Protein AF-A0A7N2KQH1-F1 (afdb_monomer_lite)

pLDDT: mean 83.55, std 15.18, range [36.09, 97.69]

Secondary structure (DSSP, 8-state):
----SSS-TT--HHHHHHHHHHHHHHHHHHHHHHHHHHHHHHHHHHHHHHHHTT-HHHHHHHHHHHHHHHGGG--SSHHHHHHHHHHHHHHHHHHHHHHHHIIIII------GGGSPPPPP-----PPPP--SS---------

Radius of gyration: 23.15 Å; chains: 1; bounding box: 62×31×57 Å

Structure (mmCIF, N/CA/C/O backbone):
data_AF-A0A7N2KQH1-F1
#
_entry.id   AF-A0A7N2KQH1-F1
#
loop_
_atom_site.group_PDB
_atom_site.id
_atom_site.type_symbol
_atom_site.label_atom_id
_atom_site.label_alt_id
_atom_site.label_comp_id
_atom_site.label_asym_id
_atom_site.label_entity_id
_atom_site.label_seq_id
_atom_site.pdbx_PDB_ins_code
_atom_site.Cartn_x
_atom_site.Cartn_y
_atom_site.Cartn_z
_atom_site.occupancy
_atom_site.B_iso_or_equiv
_atom_site.auth_seq_id
_atom_site.auth_comp_id
_atom_site.auth_asym_id
_atom_site.auth_atom_id
_atom_site.pdbx_PDB_model_num
ATOM 1 N N . MET A 1 1 ? 23.736 14.249 -36.249 1.00 38.28 1 MET A N 1
ATOM 2 C CA . MET A 1 1 ? 23.572 13.021 -35.445 1.00 38.28 1 MET A CA 1
ATOM 3 C C . MET A 1 1 ? 24.886 12.841 -34.698 1.00 38.28 1 MET A C 1
ATOM 5 O O . MET A 1 1 ? 25.869 12.453 -35.310 1.00 38.28 1 MET A O 1
ATOM 9 N N . VAL A 1 2 ? 24.964 13.355 -33.469 1.00 36.09 2 VAL A N 1
ATOM 10 C CA . VAL A 1 2 ? 26.234 13.512 -32.741 1.00 36.09 2 VAL A CA 1
ATOM 11 C C . VAL A 1 2 ? 26.655 12.157 -32.178 1.00 36.09 2 VAL A C 1
ATOM 13 O O . VAL A 1 2 ? 25.888 11.517 -31.463 1.00 36.09 2 VAL A O 1
ATOM 16 N N . SER A 1 3 ? 27.858 11.733 -32.560 1.00 41.78 3 SER A N 1
ATOM 17 C CA . SER A 1 3 ? 28.564 10.560 -32.054 1.00 41.78 3 SER A CA 1
ATOM 18 C C . SER A 1 3 ? 28.767 10.700 -30.543 1.00 41.78 3 SER A C 1
ATOM 20 O O . SER A 1 3 ? 29.520 11.557 -30.094 1.00 41.78 3 SER A O 1
ATOM 22 N N . PHE A 1 4 ? 28.064 9.890 -29.750 1.00 39.62 4 PHE A N 1
ATOM 23 C CA . PHE A 1 4 ? 28.244 9.811 -28.292 1.00 39.62 4 PHE A CA 1
ATOM 24 C C . PHE A 1 4 ? 29.270 8.725 -27.901 1.00 39.62 4 PHE A C 1
ATOM 26 O O . PHE A 1 4 ? 29.405 8.391 -26.729 1.00 39.62 4 PHE A O 1
ATOM 33 N N . ALA A 1 5 ? 29.966 8.132 -28.881 1.00 44.12 5 ALA A N 1
ATOM 34 C CA . ALA A 1 5 ? 30.736 6.902 -28.691 1.00 44.12 5 ALA A CA 1
ATOM 35 C C . ALA A 1 5 ? 32.265 7.082 -28.613 1.00 44.12 5 ALA A C 1
ATOM 37 O O . ALA A 1 5 ? 32.944 6.132 -28.249 1.00 44.12 5 ALA A O 1
ATOM 38 N N . GLU A 1 6 ? 32.827 8.264 -28.889 1.00 42.69 6 GLU A N 1
ATOM 39 C CA . GLU A 1 6 ? 34.291 8.433 -29.040 1.00 42.69 6 GLU A CA 1
ATOM 40 C C . GLU A 1 6 ? 34.975 9.223 -27.906 1.00 42.69 6 GLU A C 1
ATOM 42 O O . GLU A 1 6 ? 36.004 9.856 -28.120 1.00 42.69 6 GLU A O 1
ATOM 47 N N . HIS A 1 7 ? 34.435 9.224 -26.681 1.00 44.47 7 HIS A N 1
ATOM 48 C CA . HIS A 1 7 ? 35.052 9.978 -25.570 1.00 44.47 7 HIS A CA 1
ATOM 49 C C . HIS A 1 7 ? 35.321 9.179 -24.288 1.00 44.47 7 HIS A C 1
ATOM 51 O O . HIS A 1 7 ? 35.444 9.754 -23.210 1.00 44.47 7 HIS A O 1
ATOM 57 N N . PHE A 1 8 ? 35.430 7.852 -24.391 1.00 52.00 8 PHE A N 1
ATOM 58 C CA . PHE A 1 8 ? 35.588 6.964 -23.231 1.00 52.00 8 PHE A CA 1
ATOM 59 C C . PHE A 1 8 ? 36.911 6.175 -23.192 1.00 52.00 8 PHE A C 1
ATOM 61 O O . PHE A 1 8 ? 37.060 5.296 -22.347 1.00 52.00 8 PHE A O 1
ATOM 68 N N . ASP A 1 9 ? 37.902 6.514 -24.023 1.00 52.94 9 ASP A N 1
ATOM 69 C CA . ASP A 1 9 ? 39.168 5.759 -24.111 1.00 52.94 9 ASP A CA 1
ATOM 70 C C . ASP A 1 9 ? 40.148 5.991 -22.942 1.00 52.94 9 ASP A C 1
ATOM 72 O O . ASP A 1 9 ? 41.134 5.270 -22.802 1.00 52.94 9 ASP A O 1
ATOM 76 N N . HIS A 1 10 ? 39.877 6.953 -22.052 1.00 56.53 10 HIS A N 1
ATOM 77 C CA . HIS A 1 10 ? 40.763 7.290 -20.926 1.00 56.53 10 HIS A CA 1
ATOM 78 C C . HIS A 1 10 ? 40.100 7.242 -19.547 1.00 56.53 10 HIS A C 1
ATOM 80 O O . HIS A 1 10 ? 40.595 7.857 -18.603 1.00 56.53 10 HIS A O 1
ATOM 86 N N . ILE A 1 11 ? 39.009 6.491 -19.378 1.00 57.69 11 ILE A N 1
ATOM 87 C CA . ILE A 1 11 ? 38.471 6.263 -18.034 1.00 57.69 11 ILE A CA 1
ATOM 88 C C . ILE A 1 11 ? 39.294 5.168 -17.330 1.00 57.69 11 ILE A C 1
ATOM 90 O O . ILE A 1 11 ? 39.319 4.028 -17.800 1.00 57.69 11 ILE A O 1
ATOM 94 N N . PRO A 1 12 ? 39.952 5.462 -16.187 1.00 69.00 12 PRO A N 1
ATOM 95 C CA . PRO A 1 12 ? 40.689 4.458 -15.426 1.00 69.00 12 PRO A CA 1
ATOM 96 C C . PRO A 1 12 ? 39.775 3.289 -15.045 1.00 69.00 12 PRO A C 1
ATOM 98 O O . PRO A 1 12 ? 38.635 3.503 -14.635 1.00 69.00 12 PRO A O 1
ATOM 101 N N . LEU A 1 13 ? 40.281 2.052 -15.088 1.00 63.34 13 LEU A N 1
ATOM 102 C CA . LEU A 1 13 ? 39.528 0.843 -14.701 1.00 63.34 13 LEU A CA 1
ATOM 103 C C . LEU A 1 13 ? 38.881 0.954 -13.304 1.00 63.34 13 LEU A C 1
ATOM 105 O O . LEU A 1 13 ? 37.826 0.375 -13.048 1.00 63.34 13 LEU A O 1
ATOM 109 N N . PHE A 1 14 ? 39.477 1.752 -12.416 1.00 60.25 14 PHE A N 1
ATOM 110 C CA . PHE A 1 14 ? 38.918 2.090 -11.110 1.00 60.25 14 PHE A CA 1
ATOM 111 C C . PHE A 1 14 ? 37.632 2.929 -11.200 1.00 60.25 14 PHE A C 1
ATOM 113 O O . PHE A 1 14 ? 36.664 2.624 -10.508 1.00 60.25 14 PHE A O 1
ATOM 120 N N . LEU A 1 15 ? 37.566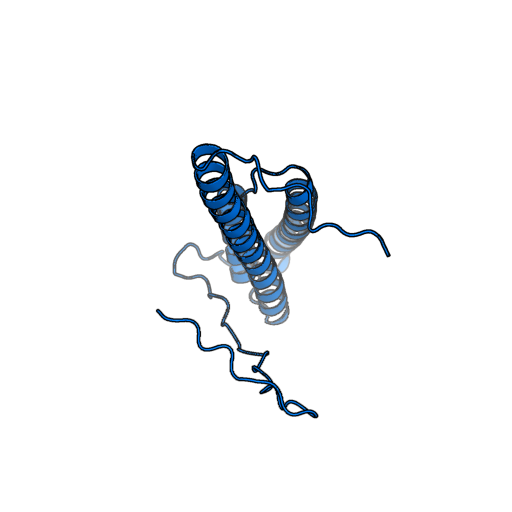 3.919 -12.098 1.00 60.06 15 LEU A N 1
ATOM 121 C CA . LEU A 1 15 ? 36.336 4.672 -12.357 1.00 60.06 15 LEU A CA 1
ATOM 122 C C . LEU A 1 15 ? 35.253 3.778 -12.974 1.00 60.06 15 LEU A C 1
ATOM 124 O O . LEU A 1 15 ? 34.095 3.913 -12.601 1.00 60.06 15 LEU A O 1
ATOM 128 N N . PHE A 1 16 ? 35.608 2.847 -13.869 1.00 62.75 16 PHE A N 1
ATOM 129 C CA . PHE A 1 16 ? 34.653 1.867 -14.411 1.00 62.75 16 PHE A CA 1
ATOM 130 C C . PHE A 1 16 ? 34.092 0.943 -13.325 1.00 62.75 16 PHE A C 1
ATOM 132 O O . PHE A 1 16 ? 32.892 0.673 -13.302 1.00 62.75 16 PHE A O 1
ATOM 139 N N . SER A 1 17 ? 34.940 0.479 -12.405 1.00 61.78 17 SER A N 1
ATOM 140 C CA . SER A 1 17 ? 34.515 -0.316 -11.249 1.00 61.78 17 SER A CA 1
ATOM 141 C C . SER A 1 17 ? 33.583 0.483 -10.330 1.00 61.78 17 SER A C 1
ATOM 143 O O . SER A 1 17 ? 32.511 -0.001 -9.962 1.00 61.78 17 SER A O 1
ATOM 145 N N . ILE A 1 18 ? 33.928 1.741 -10.034 1.00 65.19 18 ILE A N 1
ATOM 146 C CA . ILE A 1 18 ? 33.074 2.649 -9.258 1.00 65.19 18 ILE A CA 1
ATOM 147 C C . ILE A 1 18 ? 31.734 2.860 -9.965 1.00 65.19 18 ILE A C 1
ATOM 149 O O . ILE A 1 18 ? 30.705 2.609 -9.349 1.00 65.19 18 ILE A O 1
ATOM 153 N N . LEU A 1 19 ? 31.735 3.229 -11.251 1.00 64.00 19 LEU A N 1
ATOM 154 C CA . LEU A 1 19 ? 30.533 3.443 -12.067 1.00 64.00 19 LEU A CA 1
ATOM 155 C C . LEU A 1 19 ? 29.631 2.207 -12.111 1.00 64.00 19 LEU A C 1
ATOM 157 O O . LEU A 1 19 ? 28.417 2.315 -11.972 1.00 64.00 19 LEU A O 1
ATOM 161 N N . ARG A 1 20 ? 30.210 1.013 -12.264 1.00 64.88 20 ARG A N 1
ATOM 162 C CA . ARG A 1 20 ? 29.455 -0.246 -12.263 1.00 64.88 20 ARG A CA 1
ATOM 163 C C . ARG A 1 20 ? 28.793 -0.508 -10.914 1.00 64.88 20 ARG A C 1
ATOM 165 O O . ARG A 1 20 ? 27.660 -0.986 -10.860 1.00 64.88 20 ARG A O 1
ATOM 172 N N . THR A 1 21 ? 29.501 -0.215 -9.830 1.00 68.62 21 THR A N 1
ATOM 173 C CA . THR A 1 21 ? 29.007 -0.454 -8.475 1.00 68.6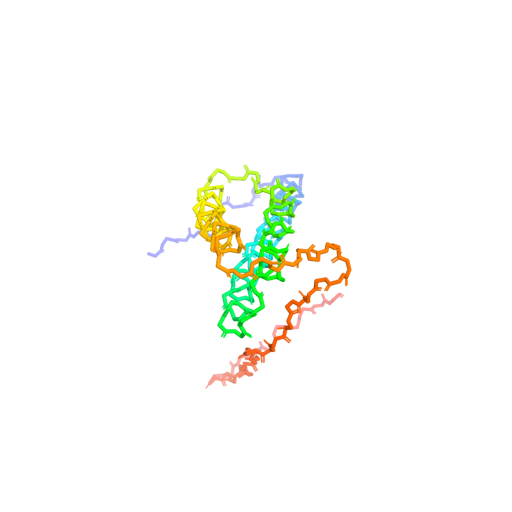2 21 THR A CA 1
ATOM 174 C C . THR A 1 21 ? 27.925 0.564 -8.113 1.00 68.62 21 THR A C 1
ATOM 176 O O . THR A 1 21 ? 26.851 0.172 -7.664 1.00 68.62 21 THR A O 1
ATOM 179 N N . THR A 1 22 ? 28.145 1.851 -8.394 1.00 70.19 22 THR A N 1
ATOM 180 C CA . THR A 1 22 ? 27.165 2.921 -8.157 1.00 70.19 22 THR A CA 1
ATOM 181 C C . THR A 1 22 ? 25.909 2.748 -9.005 1.00 70.19 22 THR A C 1
ATOM 183 O O . THR A 1 22 ? 24.807 2.858 -8.475 1.00 70.19 22 THR A O 1
ATOM 186 N N . TRP A 1 23 ? 26.039 2.371 -10.281 1.00 71.94 23 TRP A N 1
ATOM 187 C CA . TRP A 1 23 ? 24.890 2.081 -11.144 1.00 71.94 23 TRP A CA 1
ATOM 188 C C . TRP A 1 23 ? 24.030 0.938 -10.598 1.00 71.94 23 TRP A C 1
ATOM 190 O O . TRP A 1 23 ? 22.803 1.030 -10.573 1.00 71.94 23 TRP A O 1
ATOM 200 N N . LYS A 1 24 ? 24.665 -0.135 -10.104 1.00 78.44 24 LYS A N 1
ATOM 201 C CA . LYS A 1 24 ? 23.954 -1.254 -9.472 1.00 78.44 24 LYS A CA 1
ATOM 202 C C . LYS A 1 24 ? 23.162 -0.794 -8.244 1.00 78.44 24 LYS A C 1
ATOM 204 O O . LYS A 1 24 ? 22.023 -1.222 -8.079 1.00 78.44 24 LYS A O 1
ATOM 209 N N . PHE A 1 25 ? 23.738 0.070 -7.409 1.00 81.12 25 PHE A N 1
ATOM 210 C CA . PHE A 1 25 ? 23.048 0.612 -6.236 1.00 81.12 25 PHE A CA 1
ATOM 211 C C . PHE A 1 25 ? 21.841 1.478 -6.616 1.00 81.12 25 PHE A C 1
ATOM 213 O O . PHE A 1 25 ? 20.764 1.257 -6.072 1.00 81.12 25 PHE A O 1
ATOM 220 N N . ILE A 1 26 ? 21.982 2.372 -7.599 1.00 82.06 26 ILE A N 1
ATOM 221 C CA . ILE A 1 26 ? 20.897 3.260 -8.053 1.00 82.06 26 ILE A CA 1
ATOM 222 C C . ILE A 1 26 ? 19.711 2.453 -8.600 1.00 82.06 26 ILE A C 1
ATOM 224 O O . ILE A 1 26 ? 18.562 2.699 -8.240 1.00 82.06 26 ILE A O 1
ATOM 228 N N . VAL A 1 27 ? 19.979 1.445 -9.437 1.00 85.56 27 VAL A N 1
ATOM 229 C CA . VAL A 1 27 ? 18.916 0.597 -10.002 1.00 85.56 27 VAL A CA 1
ATOM 230 C C . VAL A 1 27 ? 18.193 -0.194 -8.908 1.00 85.56 27 VAL A C 1
ATOM 232 O O . VAL A 1 27 ? 16.970 -0.319 -8.945 1.00 85.56 27 VAL A O 1
ATOM 235 N N . LEU A 1 28 ? 18.925 -0.721 -7.923 1.00 88.19 28 LEU A N 1
ATOM 236 C CA . LEU A 1 28 ? 18.321 -1.460 -6.813 1.00 88.19 28 LEU A CA 1
ATOM 237 C C . LEU A 1 28 ? 17.478 -0.556 -5.906 1.00 88.19 28 LEU A C 1
ATOM 239 O O . LEU A 1 28 ? 16.376 -0.954 -5.529 1.00 88.19 28 LEU A O 1
ATOM 243 N N . GLU A 1 29 ? 17.953 0.653 -5.595 1.00 86.44 29 GLU A N 1
ATOM 244 C CA . GLU A 1 29 ? 17.190 1.641 -4.822 1.00 86.44 29 GLU A CA 1
ATOM 245 C C . GLU A 1 29 ? 15.895 2.029 -5.547 1.00 86.44 29 GLU A C 1
ATOM 247 O O . GLU A 1 29 ? 14.824 2.066 -4.935 1.00 86.44 29 GLU A O 1
ATOM 252 N N . PHE A 1 30 ? 15.968 2.231 -6.864 1.00 86.31 30 PHE A N 1
ATOM 253 C CA . PHE A 1 30 ? 14.805 2.512 -7.699 1.00 86.31 30 PHE A CA 1
ATOM 254 C C . PHE A 1 30 ? 13.779 1.372 -7.654 1.00 86.31 30 PHE A C 1
ATOM 256 O O . PHE A 1 30 ? 12.614 1.608 -7.338 1.00 86.31 30 PHE A O 1
ATOM 263 N N . ILE A 1 31 ? 14.198 0.123 -7.897 1.00 90.56 31 ILE A N 1
ATOM 264 C CA . ILE A 1 31 ? 13.291 -1.040 -7.880 1.00 90.56 31 ILE A CA 1
ATOM 265 C C . ILE A 1 31 ? 12.644 -1.204 -6.500 1.00 90.56 31 ILE A C 1
ATOM 267 O O . ILE A 1 31 ? 11.439 -1.453 -6.408 1.00 90.56 31 ILE A O 1
ATOM 271 N N . PHE A 1 32 ? 13.423 -1.050 -5.426 1.00 90.12 32 PHE A N 1
ATOM 272 C CA . PHE A 1 32 ? 12.912 -1.148 -4.062 1.00 90.12 32 PHE A CA 1
ATOM 273 C C . PHE A 1 32 ? 11.872 -0.060 -3.768 1.00 90.12 32 PHE A C 1
ATOM 275 O O . PHE A 1 32 ? 10.818 -0.347 -3.197 1.00 90.12 32 PHE A O 1
ATOM 282 N N . SER A 1 33 ? 12.135 1.166 -4.221 1.00 90.56 33 SER A N 1
ATOM 283 C CA . SER A 1 33 ? 11.226 2.303 -4.078 1.00 90.56 33 SER A CA 1
ATOM 284 C C . SER A 1 33 ? 9.933 2.092 -4.870 1.00 90.56 33 SER A C 1
ATOM 286 O O . SER A 1 33 ? 8.842 2.279 -4.331 1.00 90.56 33 SER A O 1
ATOM 288 N N . CYS A 1 34 ? 10.016 1.616 -6.117 1.00 91.56 34 CYS A N 1
ATOM 289 C CA . CYS A 1 34 ? 8.836 1.240 -6.896 1.00 91.56 34 CYS A CA 1
ATOM 290 C C . CYS A 1 34 ? 8.010 0.172 -6.176 1.00 91.56 34 CYS A C 1
ATOM 292 O O . CYS A 1 34 ? 6.797 0.323 -6.047 1.00 91.56 34 CYS A O 1
ATOM 294 N N . ASN A 1 35 ? 8.658 -0.878 -5.668 1.00 92.25 35 ASN A N 1
ATOM 295 C CA . ASN A 1 35 ? 7.979 -1.944 -4.939 1.00 92.25 35 ASN A CA 1
ATOM 296 C C . ASN A 1 35 ? 7.242 -1.407 -3.700 1.00 92.25 35 ASN A C 1
ATOM 298 O O . ASN A 1 35 ? 6.061 -1.681 -3.511 1.00 92.25 35 ASN A O 1
ATOM 302 N N . ALA A 1 36 ? 7.905 -0.575 -2.890 1.00 93.19 36 ALA A N 1
ATOM 303 C CA . ALA A 1 36 ? 7.300 0.029 -1.704 1.00 93.19 36 ALA A CA 1
ATOM 304 C C . ALA A 1 36 ? 6.084 0.910 -2.043 1.00 93.19 36 ALA A C 1
ATOM 306 O O . ALA A 1 36 ? 5.061 0.842 -1.363 1.00 93.19 36 ALA A O 1
ATOM 307 N N . LEU A 1 37 ? 6.174 1.700 -3.116 1.00 93.62 37 LEU A N 1
ATOM 308 C CA . LEU A 1 37 ? 5.082 2.561 -3.567 1.00 93.62 37 LEU A CA 1
ATOM 309 C C . LEU A 1 37 ? 3.887 1.754 -4.097 1.00 93.62 37 LEU A C 1
ATOM 311 O O . LEU A 1 37 ? 2.734 2.082 -3.814 1.00 93.62 37 LEU A O 1
ATOM 315 N N . HIS A 1 38 ? 4.154 0.695 -4.865 1.00 93.12 38 HIS A N 1
ATOM 316 C CA . HIS A 1 38 ? 3.113 -0.198 -5.372 1.00 93.12 38 HIS A CA 1
ATOM 317 C C . HIS A 1 38 ? 2.416 -0.962 -4.246 1.00 93.12 38 HIS A C 1
ATOM 319 O O . HIS A 1 38 ? 1.195 -1.089 -4.289 1.00 93.12 38 HIS A O 1
ATOM 325 N N . GLU A 1 39 ? 3.154 -1.390 -3.223 1.00 93.69 39 GLU A N 1
ATOM 326 C CA . GLU A 1 39 ? 2.582 -2.017 -2.029 1.00 93.69 39 GLU A CA 1
ATOM 327 C C . GLU A 1 39 ? 1.622 -1.063 -1.299 1.00 93.69 39 GLU A C 1
ATOM 329 O O . GLU A 1 39 ? 0.478 -1.432 -1.035 1.00 93.69 39 GLU A O 1
ATOM 334 N N . LEU A 1 40 ? 2.033 0.193 -1.058 1.00 95.25 40 LEU A N 1
ATOM 335 C CA . LEU A 1 40 ? 1.172 1.210 -0.434 1.00 95.25 40 LEU A CA 1
ATOM 336 C C . LEU A 1 40 ? -0.126 1.412 -1.230 1.00 95.25 40 LEU A C 1
ATOM 338 O O . LEU A 1 40 ? -1.221 1.410 -0.666 1.00 95.25 40 LEU A O 1
ATOM 342 N N . ARG A 1 41 ? -0.016 1.558 -2.556 1.00 94.94 41 ARG A N 1
ATOM 343 C CA . ARG A 1 41 ? -1.182 1.710 -3.439 1.00 94.94 41 ARG A CA 1
ATOM 344 C C . ARG A 1 41 ? -2.076 0.478 -3.417 1.00 94.94 41 ARG A C 1
ATOM 346 O O . ARG A 1 41 ? -3.294 0.615 -3.385 1.00 94.94 41 ARG A O 1
ATOM 353 N N . SER A 1 42 ? -1.492 -0.717 -3.409 1.00 94.50 42 SER A N 1
ATOM 354 C CA . SER A 1 42 ? -2.252 -1.962 -3.330 1.00 94.50 42 SER A CA 1
ATOM 355 C C . SER A 1 42 ? -3.068 -2.036 -2.039 1.00 94.50 42 SER A C 1
ATOM 357 O O . SER A 1 42 ? -4.237 -2.409 -2.072 1.00 94.50 42 SER A O 1
ATOM 359 N N . GLN A 1 43 ? -2.482 -1.629 -0.912 1.00 95.38 43 GLN A N 1
ATOM 360 C CA . GLN A 1 43 ? -3.160 -1.592 0.386 1.00 95.38 43 GLN A CA 1
ATOM 361 C C . GLN A 1 43 ? -4.254 -0.517 0.440 1.00 95.38 43 GLN A C 1
ATOM 363 O O . GLN A 1 43 ? -5.324 -0.774 0.986 1.00 95.38 43 GLN A O 1
ATOM 368 N N . LYS A 1 44 ? -4.042 0.644 -0.196 1.00 95.81 44 LYS A N 1
ATOM 369 C CA . LYS A 1 44 ? -5.074 1.683 -0.381 1.00 95.81 44 LYS A CA 1
ATOM 370 C C . LYS A 1 44 ? -6.309 1.130 -1.099 1.00 95.81 44 LYS A C 1
ATOM 372 O O . LYS A 1 44 ? -7.422 1.286 -0.609 1.00 95.81 44 LYS A O 1
ATOM 377 N N . PHE A 1 45 ? -6.121 0.451 -2.234 1.00 95.38 45 PHE A N 1
ATOM 378 C CA . PHE A 1 45 ? -7.235 -0.142 -2.984 1.00 95.38 45 PHE A CA 1
ATOM 379 C C . PHE A 1 45 ? -7.890 -1.313 -2.246 1.00 95.38 45 PHE A C 1
ATOM 381 O O . PHE A 1 45 ? -9.109 -1.463 -2.300 1.00 95.38 45 PHE A O 1
ATOM 388 N N . LEU A 1 46 ? -7.107 -2.121 -1.526 1.00 95.38 46 LEU A N 1
ATOM 389 C CA . LEU A 1 46 ? -7.644 -3.184 -0.678 1.00 95.38 46 LEU A CA 1
ATOM 390 C C . LEU A 1 46 ? -8.550 -2.614 0.421 1.00 95.38 46 LEU A C 1
ATOM 392 O O . LEU A 1 46 ? -9.654 -3.112 0.616 1.00 95.38 46 LEU A O 1
ATOM 396 N N . ALA A 1 47 ? -8.110 -1.558 1.108 1.00 95.94 47 ALA A N 1
ATOM 397 C CA . ALA A 1 47 ? -8.897 -0.895 2.141 1.00 95.94 47 ALA A CA 1
ATOM 398 C C . ALA A 1 47 ? -10.200 -0.299 1.589 1.00 95.94 47 ALA A C 1
ATOM 400 O O . ALA A 1 47 ? -11.245 -0.428 2.222 1.00 95.94 47 ALA A O 1
ATOM 401 N N . ASP A 1 48 ? -10.160 0.300 0.399 1.00 96.19 48 ASP A N 1
ATOM 402 C CA . ASP A 1 48 ? -11.360 0.811 -0.268 1.00 96.19 48 ASP A CA 1
ATOM 403 C C . ASP A 1 48 ? -12.355 -0.320 -0.591 1.00 96.19 48 ASP A C 1
ATOM 405 O O . ASP A 1 48 ? -13.541 -0.229 -0.272 1.00 96.19 48 ASP A O 1
ATOM 409 N N . GLY A 1 49 ? -11.862 -1.451 -1.111 1.00 95.12 49 GLY A N 1
ATOM 410 C CA . GLY A 1 49 ? -12.676 -2.649 -1.336 1.00 95.12 49 GLY A CA 1
ATOM 411 C C . GLY A 1 49 ? -13.285 -3.223 -0.050 1.00 95.12 49 GLY A C 1
ATOM 412 O O . GLY A 1 49 ? -14.459 -3.590 -0.035 1.00 95.12 49 GLY A O 1
ATOM 413 N N . LEU A 1 50 ? -12.518 -3.253 1.046 1.00 94.69 50 LEU A N 1
ATOM 414 C CA . LEU A 1 50 ? -12.996 -3.688 2.364 1.00 94.69 50 LEU A CA 1
ATOM 415 C C . LEU A 1 50 ? -14.079 -2.758 2.914 1.00 94.69 50 LEU A C 1
ATOM 417 O O . LEU A 1 50 ? -15.078 -3.237 3.448 1.00 94.69 50 LEU A O 1
ATOM 421 N N . LYS A 1 51 ? -13.929 -1.442 2.729 1.00 93.62 51 LYS A N 1
ATOM 422 C CA . LYS A 1 51 ? -14.970 -0.481 3.097 1.00 93.62 51 LYS A CA 1
ATOM 423 C C . LYS A 1 51 ? -16.262 -0.744 2.326 1.00 93.62 51 LYS A C 1
ATOM 425 O O . LYS A 1 51 ? -17.327 -0.782 2.933 1.00 93.62 51 LYS A O 1
ATOM 430 N N . ILE A 1 52 ? -16.184 -0.937 1.008 1.00 94.31 52 ILE A N 1
ATOM 431 C CA . ILE A 1 52 ? -17.360 -1.235 0.170 1.00 94.31 52 ILE A CA 1
ATOM 432 C C . ILE A 1 52 ? -18.042 -2.533 0.627 1.00 94.31 52 ILE A C 1
ATOM 434 O O . ILE A 1 52 ? -19.267 -2.629 0.606 1.00 94.31 52 ILE A O 1
ATOM 438 N N . ALA A 1 53 ? -17.260 -3.509 1.089 1.00 93.56 53 ALA A N 1
ATOM 439 C CA . ALA A 1 53 ? -17.758 -4.753 1.669 1.00 93.56 53 ALA A CA 1
ATOM 440 C C . ALA A 1 53 ? -18.304 -4.609 3.107 1.00 93.56 53 ALA A C 1
ATOM 442 O O . ALA A 1 53 ? -18.683 -5.617 3.703 1.00 93.56 53 ALA A O 1
ATOM 443 N N . GLY A 1 54 ? -18.338 -3.395 3.670 1.00 91.56 54 GLY A N 1
ATOM 444 C CA . GLY A 1 54 ? -18.818 -3.126 5.027 1.00 91.56 54 GLY A CA 1
ATOM 445 C C . GLY A 1 54 ? -17.894 -3.654 6.125 1.00 91.56 54 GLY A C 1
ATO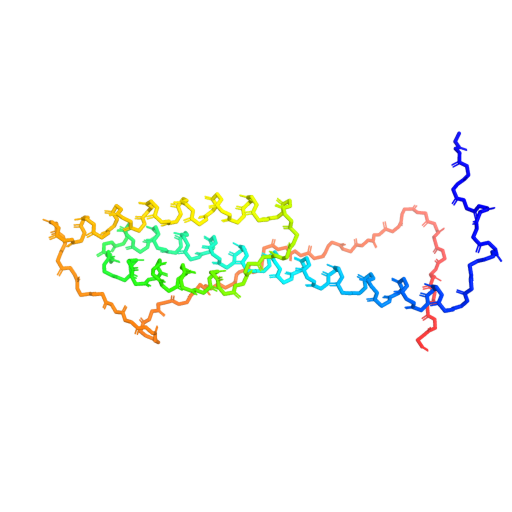M 446 O O . GLY A 1 54 ? -18.384 -4.024 7.179 1.00 91.56 54 GLY A O 1
ATOM 447 N N . GLN A 1 55 ? -16.588 -3.759 5.862 1.00 93.38 55 GLN A N 1
ATOM 448 C CA . GLN A 1 55 ? -15.565 -4.188 6.827 1.00 93.38 55 GLN A CA 1
ATOM 449 C C . GLN A 1 55 ? -14.638 -3.014 7.161 1.00 93.38 55 GLN A C 1
ATOM 451 O O . GLN A 1 55 ? -13.438 -3.016 6.853 1.00 93.38 55 GLN A O 1
ATOM 456 N N . VAL A 1 56 ? -15.209 -1.957 7.734 1.00 93.88 56 VAL A N 1
ATOM 457 C CA . VAL A 1 56 ? -14.514 -0.677 7.928 1.00 93.88 56 VAL A CA 1
ATOM 458 C C . VAL A 1 56 ? -13.398 -0.788 8.968 1.00 93.88 56 VAL A C 1
ATOM 460 O O . VAL A 1 56 ? -12.320 -0.226 8.766 1.00 93.88 56 VAL A O 1
ATOM 463 N N . GLY A 1 57 ? -13.584 -1.575 10.030 1.00 93.44 57 GLY A N 1
ATOM 464 C CA . GLY A 1 57 ? -12.556 -1.821 11.043 1.00 93.44 57 GLY A CA 1
ATOM 465 C C . GLY A 1 57 ? -11.313 -2.493 10.453 1.00 93.44 57 GLY A C 1
ATOM 466 O O . GLY A 1 57 ? -10.182 -2.095 10.749 1.00 93.44 57 GLY A O 1
ATOM 467 N N . VAL A 1 58 ? -11.509 -3.456 9.544 1.00 94.94 58 VAL A N 1
ATOM 468 C CA . VAL A 1 58 ? -10.419 -4.129 8.817 1.00 94.94 58 VAL A CA 1
ATOM 469 C C . VAL A 1 58 ? -9.719 -3.153 7.871 1.00 94.94 58 VAL A C 1
ATOM 471 O O . VAL A 1 58 ? -8.489 -3.096 7.850 1.00 94.94 58 VAL A O 1
ATOM 474 N N . ALA A 1 59 ? -10.482 -2.337 7.135 1.00 95.62 59 ALA A N 1
ATOM 475 C CA . ALA A 1 59 ? -9.938 -1.318 6.238 1.00 95.62 59 ALA A CA 1
ATOM 476 C C . ALA A 1 59 ? -9.030 -0.318 6.979 1.00 95.62 59 ALA A C 1
ATOM 478 O O . ALA A 1 59 ? -7.924 -0.023 6.520 1.00 95.62 59 ALA A O 1
ATOM 479 N N . VAL A 1 60 ? -9.448 0.148 8.162 1.00 96.00 60 VAL A N 1
ATOM 480 C CA . VAL A 1 60 ? -8.635 1.008 9.041 1.00 96.00 60 VAL A CA 1
ATOM 481 C C . VAL A 1 60 ? -7.337 0.309 9.451 1.00 96.00 60 VAL A C 1
ATOM 483 O O . VAL A 1 60 ? -6.261 0.909 9.379 1.00 96.00 60 VAL A O 1
ATOM 486 N N . GLY A 1 61 ? -7.412 -0.964 9.848 1.00 95.19 61 GLY A N 1
ATOM 487 C CA . GLY A 1 61 ? -6.237 -1.754 10.217 1.00 95.19 61 GLY A CA 1
ATOM 488 C C . GLY A 1 61 ? -5.221 -1.876 9.076 1.00 95.19 61 GLY A C 1
ATOM 489 O O . GLY A 1 61 ? -4.027 -1.642 9.288 1.00 95.19 61 GLY A O 1
ATOM 490 N N . VAL A 1 62 ? -5.693 -2.143 7.852 1.00 95.94 62 VAL A N 1
ATOM 491 C CA . VAL A 1 62 ? -4.856 -2.209 6.641 1.00 95.94 62 VAL A CA 1
ATOM 492 C C . VAL A 1 62 ? -4.151 -0.874 6.387 1.00 95.94 62 VAL A C 1
ATOM 494 O O . VAL A 1 62 ? -2.935 -0.853 6.194 1.00 95.94 62 VAL A O 1
ATOM 497 N N . LEU A 1 63 ? -4.872 0.251 6.445 1.00 96.25 63 LEU A N 1
ATOM 498 C CA . LEU A 1 63 ? -4.300 1.583 6.206 1.00 96.25 63 LEU A CA 1
ATOM 499 C C . LEU A 1 63 ? -3.266 1.982 7.275 1.00 96.25 63 LEU A C 1
ATOM 501 O O . LEU A 1 63 ? -2.216 2.536 6.944 1.00 96.25 63 LEU A O 1
ATOM 505 N N . ARG A 1 64 ? -3.508 1.658 8.553 1.00 95.31 64 ARG A N 1
ATOM 506 C CA . ARG A 1 64 ? -2.536 1.894 9.638 1.00 95.31 64 ARG A CA 1
ATOM 507 C C . ARG A 1 64 ? -1.243 1.111 9.420 1.00 95.31 64 ARG A C 1
ATOM 509 O O . ARG A 1 64 ? -0.151 1.669 9.555 1.00 95.31 64 ARG A O 1
ATOM 516 N N . LEU A 1 65 ? -1.359 -0.169 9.063 1.00 93.69 65 LEU A N 1
ATOM 517 C CA . LEU A 1 65 ? -0.204 -1.008 8.752 1.00 93.69 65 LEU A CA 1
ATOM 518 C C . LEU A 1 65 ? 0.566 -0.458 7.542 1.00 93.69 65 LEU A C 1
ATOM 520 O O . LEU A 1 65 ? 1.797 -0.377 7.579 1.00 93.69 65 LEU A O 1
ATOM 524 N N . ALA A 1 66 ? -0.153 -0.020 6.507 1.00 94.25 66 ALA A N 1
ATOM 525 C CA . ALA A 1 66 ? 0.421 0.560 5.299 1.00 94.25 66 ALA A CA 1
ATOM 526 C C . ALA A 1 66 ? 1.298 1.782 5.593 1.00 94.25 66 ALA A C 1
ATOM 528 O O . ALA A 1 66 ? 2.467 1.831 5.196 1.00 94.25 66 ALA A O 1
ATOM 529 N N . LEU A 1 67 ? 0.765 2.735 6.362 1.00 95.00 67 LEU A N 1
ATOM 530 C CA . LEU A 1 67 ? 1.476 3.955 6.749 1.00 95.00 67 LEU A CA 1
ATOM 531 C C . LEU A 1 67 ? 2.685 3.663 7.654 1.00 95.00 67 LEU A C 1
ATOM 533 O O . LEU A 1 67 ? 3.758 4.250 7.483 1.00 95.00 67 LEU A O 1
ATOM 537 N N . SER A 1 68 ? 2.562 2.705 8.577 1.00 92.94 68 SER A N 1
ATOM 538 C CA . SER A 1 68 ? 3.688 2.278 9.421 1.00 92.94 68 SER A CA 1
ATOM 539 C C . SER A 1 68 ? 4.818 1.628 8.612 1.00 92.94 68 SER A C 1
ATOM 541 O O . SER A 1 68 ? 5.998 1.781 8.936 1.00 92.94 68 SER A O 1
ATOM 543 N N . ASN A 1 69 ? 4.480 0.910 7.541 1.00 91.25 69 ASN A N 1
ATOM 544 C CA . ASN A 1 69 ? 5.460 0.223 6.708 1.00 91.25 69 ASN A CA 1
ATOM 545 C C . ASN A 1 69 ? 6.145 1.156 5.707 1.00 91.25 69 ASN A C 1
ATOM 547 O O . ASN A 1 69 ? 7.356 1.042 5.511 1.00 91.25 69 ASN A O 1
ATOM 551 N N . ILE A 1 70 ? 5.406 2.074 5.078 1.00 92.69 70 ILE A N 1
ATOM 552 C CA . ILE A 1 70 ? 5.973 2.961 4.053 1.00 92.69 70 ILE A CA 1
ATOM 553 C C . ILE A 1 70 ? 6.923 4.006 4.642 1.00 92.69 70 ILE A C 1
ATOM 555 O O . ILE A 1 70 ? 7.951 4.307 4.043 1.00 92.69 70 ILE A O 1
ATOM 559 N N . THR A 1 71 ? 6.646 4.494 5.854 1.00 87.88 71 THR A N 1
ATOM 560 C CA . THR A 1 71 ? 7.514 5.457 6.555 1.00 87.88 71 THR A CA 1
ATOM 561 C C . THR A 1 71 ? 8.923 4.908 6.799 1.00 87.88 71 THR A C 1
ATOM 563 O O . THR A 1 71 ? 9.888 5.668 6.792 1.00 87.88 71 THR A O 1
ATOM 566 N N . LYS A 1 72 ? 9.072 3.582 6.921 1.00 88.50 72 LYS A N 1
ATOM 567 C CA . LYS A 1 72 ? 10.367 2.887 7.047 1.00 88.50 72 LYS A CA 1
ATOM 568 C C . LYS A 1 72 ? 11.084 2.666 5.709 1.00 88.50 72 LYS A C 1
ATOM 570 O O . LYS A 1 72 ? 12.242 2.261 5.708 1.00 88.50 72 LYS A O 1
ATOM 575 N N . LYS A 1 73 ? 10.403 2.878 4.579 1.00 88.81 73 LYS A N 1
ATOM 576 C CA . LYS A 1 73 ? 10.869 2.564 3.215 1.00 88.81 73 LYS A CA 1
ATOM 577 C C . LYS A 1 73 ? 11.000 3.814 2.334 1.00 88.81 73 LYS A C 1
ATOM 579 O O . LYS A 1 73 ? 10.895 3.718 1.114 1.00 88.81 73 LYS A O 1
ATOM 584 N N . MET A 1 74 ? 11.187 4.984 2.942 1.00 86.06 74 MET A N 1
ATOM 585 C CA . MET A 1 74 ? 11.315 6.241 2.206 1.00 86.06 74 MET A CA 1
ATOM 586 C C . MET A 1 74 ? 12.575 6.248 1.318 1.00 86.06 74 MET A C 1
ATOM 588 O O . MET A 1 74 ? 13.641 5.852 1.794 1.00 86.06 74 MET A O 1
ATOM 592 N N . PRO A 1 75 ? 12.480 6.721 0.061 1.00 84.88 75 PRO A N 1
ATOM 593 C CA . PRO A 1 75 ? 13.628 6.825 -0.838 1.00 84.88 75 PRO A CA 1
ATOM 594 C C . PRO A 1 75 ? 14.629 7.885 -0.356 1.00 84.88 75 PRO A C 1
ATOM 596 O O . PRO A 1 75 ? 14.243 8.880 0.269 1.00 84.88 75 PRO A O 1
ATOM 599 N N . GLY A 1 76 ? 15.913 7.706 -0.683 1.00 79.00 76 GLY A N 1
ATOM 600 C CA . GLY A 1 76 ? 16.951 8.697 -0.390 1.00 79.00 76 GLY A CA 1
ATOM 601 C C . GLY A 1 76 ? 16.856 9.928 -1.296 1.00 79.00 76 GLY A C 1
ATOM 602 O O . GLY A 1 76 ? 17.048 11.060 -0.837 1.00 79.00 76 GLY A O 1
ATOM 603 N N . GLU A 1 77 ? 16.491 9.716 -2.561 1.00 79.50 77 GLU A N 1
ATOM 604 C CA . GLU A 1 77 ? 16.417 10.746 -3.600 1.00 79.50 77 GLU A CA 1
ATOM 605 C C . GLU A 1 77 ? 15.205 11.690 -3.442 1.00 79.50 77 GLU A C 1
ATOM 607 O O . GLU A 1 77 ? 14.060 11.262 -3.283 1.00 79.50 77 GLU A O 1
ATOM 612 N N . GLU A 1 78 ? 15.439 13.005 -3.515 1.00 77.62 78 GLU A N 1
ATOM 613 C CA . GLU A 1 78 ? 14.421 14.031 -3.225 1.00 77.62 78 GLU A CA 1
ATOM 614 C C . GLU A 1 78 ? 13.273 14.068 -4.249 1.00 77.62 78 GLU A C 1
ATOM 616 O O . GLU A 1 78 ? 12.118 14.297 -3.882 1.00 77.62 78 GLU A O 1
ATOM 621 N N . SER A 1 79 ? 13.576 13.785 -5.520 1.00 78.94 79 SER A N 1
ATOM 622 C CA . SER A 1 79 ? 12.596 13.706 -6.612 1.00 78.94 79 SER A CA 1
ATOM 623 C C . SER A 1 79 ? 11.494 12.683 -6.289 1.00 78.94 79 SER A C 1
ATOM 625 O O . SER A 1 79 ? 10.302 12.998 -6.358 1.00 78.94 79 SER A O 1
ATOM 627 N N . TRP A 1 80 ? 11.882 11.499 -5.811 1.00 82.50 80 TRP A N 1
ATOM 628 C CA . TRP A 1 80 ? 10.987 10.402 -5.437 1.00 82.50 80 TRP A CA 1
ATOM 629 C C . TRP A 1 80 ? 10.261 10.632 -4.115 1.00 82.50 80 TRP A C 1
ATOM 631 O O . TRP A 1 80 ? 9.102 10.234 -3.974 1.00 82.50 80 TRP A O 1
ATOM 641 N N . LYS A 1 81 ? 10.879 11.333 -3.158 1.00 88.06 81 LYS A N 1
ATOM 642 C CA . LYS A 1 81 ? 10.217 11.669 -1.886 1.00 88.06 81 LYS A CA 1
ATOM 643 C C . LYS A 1 81 ? 8.946 12.488 -2.073 1.00 88.06 81 LYS A C 1
ATOM 645 O O . LYS A 1 81 ? 8.049 12.381 -1.242 1.00 88.06 81 LYS A O 1
ATOM 650 N N . SER A 1 82 ? 8.870 13.326 -3.107 1.00 90.44 82 SER A N 1
ATOM 651 C CA . SER A 1 82 ? 7.662 14.112 -3.396 1.00 90.44 82 SER A CA 1
ATOM 652 C C . SER A 1 82 ? 6.478 13.217 -3.786 1.00 90.44 82 SER A C 1
ATOM 654 O O . SER A 1 82 ? 5.372 13.391 -3.276 1.00 90.44 82 SER A O 1
ATOM 656 N N . VAL A 1 83 ? 6.735 12.195 -4.612 1.00 90.81 83 VAL A N 1
ATOM 657 C CA . VAL A 1 83 ? 5.742 11.197 -5.033 1.00 90.81 8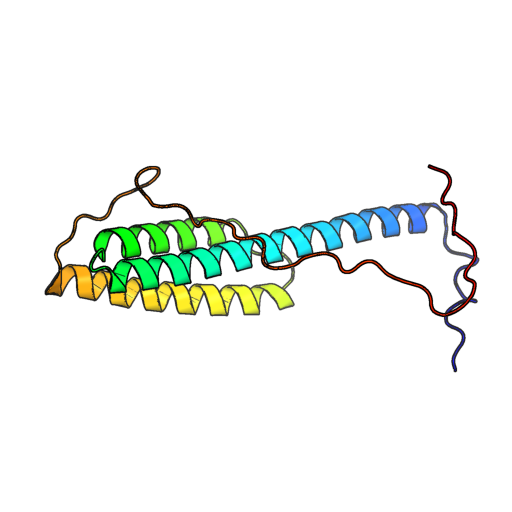3 VAL A CA 1
ATOM 658 C C . VAL A 1 83 ? 5.270 10.375 -3.837 1.00 90.81 83 VAL A C 1
ATOM 660 O O . VAL A 1 83 ? 4.070 10.191 -3.655 1.00 90.81 83 VAL A O 1
ATOM 663 N N . PHE A 1 84 ? 6.204 9.931 -2.991 1.00 93.44 84 PHE A N 1
ATOM 664 C CA . PHE A 1 84 ? 5.879 9.199 -1.766 1.00 93.44 84 PHE A CA 1
ATOM 665 C C . PHE A 1 84 ? 5.046 10.038 -0.803 1.00 93.44 84 PHE A C 1
ATOM 667 O O . PHE A 1 84 ? 4.040 9.547 -0.306 1.00 93.44 84 PHE A O 1
ATOM 674 N N . ARG A 1 85 ? 5.430 11.299 -0.564 1.00 92.94 85 ARG A N 1
ATOM 675 C CA . ARG A 1 85 ? 4.676 12.210 0.309 1.00 92.94 85 ARG A CA 1
ATOM 676 C C . ARG A 1 85 ? 3.236 12.357 -0.153 1.00 92.94 85 ARG A C 1
ATOM 678 O O . ARG A 1 85 ? 2.341 12.123 0.641 1.00 92.94 85 ARG A O 1
ATOM 685 N N . LYS A 1 86 ? 3.020 12.622 -1.443 1.00 93.75 86 LYS A N 1
ATOM 686 C CA . LYS A 1 86 ? 1.669 12.734 -1.998 1.00 93.75 86 LYS A CA 1
ATOM 687 C C . LYS A 1 86 ? 0.832 11.475 -1.744 1.00 93.75 86 LYS A C 1
ATOM 689 O O . LYS A 1 86 ? -0.304 11.575 -1.302 1.00 93.75 86 LYS A O 1
ATOM 694 N N . GLU A 1 87 ? 1.387 10.292 -2.001 1.00 94.75 87 GLU A N 1
ATOM 695 C CA . GLU A 1 87 ? 0.658 9.037 -1.766 1.00 94.75 87 GLU A CA 1
ATOM 696 C C . GLU A 1 87 ? 0.416 8.770 -0.274 1.00 94.75 87 GLU A C 1
ATOM 698 O O . GLU A 1 87 ? -0.646 8.278 0.096 1.00 94.75 87 GLU A O 1
ATOM 703 N N . ILE A 1 88 ? 1.368 9.115 0.594 1.00 95.62 88 ILE A N 1
ATOM 704 C CA . ILE A 1 88 ? 1.211 9.018 2.050 1.00 95.62 88 ILE A CA 1
ATOM 705 C C . ILE A 1 88 ? 0.111 9.962 2.535 1.00 95.62 88 ILE A C 1
ATOM 707 O O . ILE A 1 88 ? -0.712 9.547 3.350 1.00 95.62 88 ILE A O 1
ATOM 711 N N . ASP A 1 89 ? 0.072 11.194 2.034 1.00 96.38 89 ASP A N 1
ATOM 712 C CA . ASP A 1 89 ? -0.940 12.190 2.386 1.00 96.38 89 ASP A CA 1
ATOM 713 C C . ASP A 1 89 ? -2.333 11.709 1.957 1.00 96.38 89 ASP A C 1
ATOM 715 O O . ASP A 1 89 ? -3.255 11.697 2.774 1.00 96.38 89 ASP A O 1
ATOM 719 N N . ASP A 1 90 ? -2.468 11.196 0.729 1.00 96.38 90 ASP A N 1
ATOM 720 C CA . ASP A 1 90 ? -3.715 10.614 0.221 1.00 96.38 90 ASP A CA 1
ATOM 721 C C . ASP A 1 90 ? -4.204 9.441 1.096 1.00 96.38 90 ASP A C 1
ATOM 723 O O . ASP A 1 90 ? -5.390 9.339 1.426 1.00 96.38 90 ASP A O 1
ATOM 727 N N . VAL A 1 91 ? -3.299 8.527 1.471 1.00 97.00 91 VAL A N 1
ATOM 728 C CA . VAL A 1 91 ? -3.616 7.368 2.327 1.00 97.00 91 VAL A CA 1
ATOM 729 C C . VAL A 1 91 ? -3.949 7.811 3.754 1.00 97.00 91 VAL A C 1
ATOM 731 O O . VAL A 1 91 ? -4.855 7.255 4.372 1.00 97.00 91 VAL A O 1
ATOM 734 N N . SER A 1 92 ? -3.274 8.838 4.267 1.00 97.12 92 SER A N 1
ATOM 735 C CA . SER A 1 92 ? -3.533 9.405 5.596 1.00 97.12 92 SER A CA 1
ATOM 736 C C . SER A 1 92 ? -4.890 10.106 5.655 1.00 97.12 92 SER A C 1
ATOM 738 O O . SER A 1 92 ? -5.625 9.956 6.632 1.00 97.12 92 SER A O 1
ATOM 740 N N . GLU A 1 93 ? -5.270 10.830 4.601 1.00 97.69 93 GLU A N 1
ATOM 741 C CA . GLU A 1 93 ? -6.596 11.438 4.502 1.00 97.69 93 GLU A CA 1
ATOM 742 C C . GLU A 1 93 ? -7.695 10.368 4.447 1.00 97.69 93 GLU A C 1
ATOM 744 O O . GLU A 1 93 ? -8.720 10.496 5.123 1.00 97.69 93 GLU A O 1
ATOM 749 N N . MET A 1 94 ? -7.475 9.296 3.678 1.00 97.06 94 MET A N 1
ATOM 750 C CA . MET A 1 94 ? -8.385 8.152 3.620 1.00 97.06 94 MET A CA 1
ATOM 751 C C . MET A 1 94 ? -8.532 7.482 4.990 1.00 97.06 94 MET A C 1
ATOM 753 O O . MET A 1 94 ? -9.659 7.258 5.432 1.00 97.06 94 MET A O 1
ATOM 757 N N . LEU A 1 95 ? -7.420 7.236 5.690 1.00 97.25 95 LEU A N 1
ATOM 758 C CA . LEU A 1 95 ? -7.433 6.674 7.039 1.00 97.25 95 LEU A CA 1
ATOM 759 C C . LEU A 1 95 ? -8.261 7.543 7.988 1.00 97.25 95 LEU A C 1
ATOM 761 O O . LEU A 1 95 ? -9.156 7.024 8.646 1.00 97.25 95 LEU A O 1
ATOM 765 N N . ARG A 1 96 ? -8.036 8.863 8.000 1.00 97.00 96 ARG A N 1
ATOM 766 C CA . ARG A 1 96 ? -8.790 9.792 8.855 1.00 97.00 96 ARG A CA 1
ATOM 767 C C . ARG A 1 96 ? -10.296 9.714 8.597 1.00 97.00 96 ARG A C 1
ATOM 769 O O . ARG A 1 96 ? -11.084 9.756 9.538 1.00 97.00 96 ARG A O 1
ATOM 776 N N . LYS A 1 97 ? -10.708 9.607 7.328 1.00 96.19 97 LYS A N 1
ATOM 777 C CA . LYS A 1 97 ? -12.126 9.448 6.963 1.00 96.19 97 LYS A CA 1
ATOM 778 C C . LYS A 1 97 ? -12.687 8.135 7.502 1.00 96.19 97 LYS A C 1
ATOM 780 O O . LYS A 1 97 ? -13.774 8.141 8.065 1.00 96.19 97 LYS A O 1
ATOM 785 N N . PHE A 1 98 ? -11.952 7.036 7.347 1.00 96.19 98 PHE A N 1
ATOM 786 C CA . PHE A 1 98 ? -12.424 5.713 7.756 1.00 96.19 98 PHE A CA 1
ATOM 787 C C . PHE A 1 98 ? -12.447 5.568 9.279 1.00 96.19 98 PHE A C 1
ATOM 789 O O . PHE A 1 98 ? -13.379 4.979 9.807 1.00 96.19 98 PHE A O 1
ATOM 796 N N . GLU A 1 99 ? -11.476 6.137 9.994 1.00 95.50 99 GLU A N 1
ATOM 797 C CA . GLU A 1 99 ? -11.468 6.170 11.460 1.00 95.50 99 GLU A CA 1
ATOM 798 C C . GLU A 1 99 ? -12.662 6.950 12.006 1.00 95.50 99 GLU A C 1
ATOM 800 O O . GLU A 1 99 ? -13.360 6.444 12.879 1.00 95.50 99 GLU A O 1
ATOM 805 N N . HIS A 1 100 ? -12.939 8.132 11.447 1.00 95.56 100 HIS A N 1
ATOM 806 C CA . HIS A 1 100 ? -14.111 8.919 11.822 1.00 95.56 100 HIS A CA 1
ATOM 807 C C . HIS A 1 100 ? -15.411 8.163 11.519 1.00 95.56 100 HIS A C 1
ATOM 809 O O . HIS A 1 100 ? -16.291 8.052 12.361 1.00 95.56 100 HIS A O 1
ATOM 815 N N . GLU A 1 101 ? -15.536 7.570 10.336 1.00 92.69 101 GLU A N 1
ATOM 816 C CA . GLU A 1 101 ? -16.729 6.795 9.997 1.00 92.69 101 GLU A CA 1
ATOM 817 C C . GLU A 1 101 ? -16.896 5.572 10.914 1.00 92.69 101 GLU A C 1
ATOM 819 O O . GLU A 1 101 ? -18.000 5.274 11.364 1.00 92.69 101 GLU A O 1
ATOM 824 N N . ASN A 1 102 ? -15.801 4.887 11.249 1.00 93.12 102 ASN A N 1
ATOM 825 C CA . ASN A 1 102 ? -15.831 3.750 12.159 1.00 93.12 102 ASN A CA 1
ATOM 826 C C . ASN A 1 102 ? -16.191 4.159 13.593 1.00 93.12 102 ASN A C 1
ATOM 828 O O . ASN A 1 102 ? -16.910 3.433 14.268 1.00 93.12 102 ASN A O 1
ATOM 832 N N . GLU A 1 103 ? -15.721 5.314 14.062 1.00 93.12 103 GLU A N 1
ATOM 833 C CA . GLU A 1 103 ? -16.040 5.831 15.394 1.00 93.12 103 GLU A CA 1
ATOM 834 C C . GLU A 1 103 ? -17.509 6.246 15.524 1.00 93.12 103 GLU A C 1
ATOM 836 O O . GLU A 1 103 ? -18.087 6.057 16.589 1.00 93.12 103 GLU A O 1
ATOM 841 N N . PHE A 1 104 ? -18.111 6.795 14.465 1.00 90.75 104 PHE A N 1
ATOM 842 C CA . PHE A 1 104 ? -19.451 7.390 14.527 1.00 90.75 104 PHE A CA 1
ATOM 843 C C . PHE A 1 104 ? -20.577 6.500 13.982 1.00 90.75 104 PHE A C 1
ATOM 845 O O . PHE A 1 104 ? -21.725 6.688 14.379 1.00 90.75 104 PHE A O 1
ATOM 852 N N . VAL A 1 105 ? -20.285 5.581 13.054 1.00 91.06 105 VAL A N 1
ATOM 853 C CA . VAL A 1 105 ? -21.310 4.808 12.324 1.00 91.06 105 VAL A CA 1
ATOM 854 C C . VAL A 1 105 ? -21.195 3.309 12.584 1.00 91.06 105 VAL A C 1
ATOM 856 O O . VAL A 1 105 ? -22.188 2.673 12.929 1.00 91.06 105 VAL A O 1
ATOM 859 N N . TRP A 1 106 ? -20.004 2.735 12.396 1.00 89.94 106 TRP A N 1
ATOM 860 C CA . TRP A 1 106 ? -19.842 1.276 12.323 1.00 89.94 106 TRP A CA 1
ATOM 861 C C . TRP A 1 106 ? -19.499 0.630 13.669 1.00 89.94 106 TRP A C 1
ATOM 863 O O . TRP A 1 106 ? -19.989 -0.453 13.979 1.00 89.94 106 TRP A O 1
ATOM 873 N N . HIS A 1 107 ? -18.670 1.297 14.475 1.00 91.31 107 HIS A N 1
ATOM 874 C CA . HIS A 1 107 ? -18.136 0.806 15.746 1.00 91.31 107 HIS A CA 1
ATOM 875 C C . HIS A 1 107 ? -17.448 -0.568 15.649 1.00 91.31 107 HIS A C 1
ATOM 877 O O . HIS A 1 107 ? -17.477 -1.361 16.594 1.00 91.31 107 HIS A O 1
ATOM 883 N N . GLU A 1 108 ? -16.806 -0.871 14.518 1.00 92.44 108 GLU A N 1
ATOM 884 C CA . GLU A 1 108 ? -16.113 -2.143 14.340 1.00 92.44 108 GLU A CA 1
ATOM 885 C C . GLU A 1 108 ? -14.785 -2.173 15.097 1.00 92.44 108 GLU A C 1
ATOM 887 O O . GLU A 1 108 ? -14.044 -1.184 15.181 1.00 92.44 108 GLU A O 1
ATOM 892 N N . LYS A 1 109 ? -14.442 -3.359 15.607 1.00 91.12 109 LYS A N 1
ATOM 893 C CA . LYS A 1 109 ? -13.118 -3.620 16.170 1.00 91.12 109 LYS A CA 1
ATOM 894 C C . LYS A 1 109 ? -12.073 -3.565 15.055 1.00 91.12 109 LYS A C 1
ATOM 896 O O . LYS A 1 109 ? -12.253 -4.158 13.997 1.00 91.12 109 LYS A O 1
ATOM 901 N N . ILE A 1 110 ? -10.952 -2.907 15.331 1.00 93.31 110 ILE A N 1
ATOM 902 C CA . ILE A 1 110 ? -9.818 -2.819 14.409 1.00 93.31 110 ILE A CA 1
ATOM 903 C C . ILE A 1 110 ? -8.879 -4.012 14.675 1.00 93.31 110 ILE A C 1
ATOM 905 O O . ILE A 1 110 ? -8.305 -4.081 15.768 1.00 93.31 110 ILE A O 1
ATOM 909 N N . PRO A 1 111 ? -8.733 -4.967 13.737 1.00 89.06 111 PRO A N 1
ATOM 910 C CA . PRO A 1 111 ? -7.753 -6.044 13.850 1.00 89.06 111 PRO A CA 1
ATOM 911 C C . PRO A 1 111 ? -6.323 -5.521 13.666 1.00 89.06 111 PRO A C 1
ATOM 913 O O . PRO A 1 111 ? -6.091 -4.475 13.051 1.00 89.06 111 PRO A O 1
ATOM 916 N N . HIS A 1 112 ? -5.348 -6.258 14.198 1.00 84.38 112 HIS A N 1
ATOM 917 C CA . HIS A 1 112 ? -3.937 -5.870 14.182 1.00 84.38 112 HIS A CA 1
ATOM 918 C C . HIS A 1 112 ? -3.032 -7.025 13.737 1.00 84.38 112 HIS A C 1
ATOM 920 O O . HIS A 1 112 ? -3.277 -8.182 14.062 1.00 84.38 112 HIS A O 1
ATOM 926 N N . GLY A 1 113 ? -1.937 -6.688 13.049 1.00 80.19 113 GLY A N 1
ATOM 927 C CA . GLY A 1 113 ? -0.891 -7.648 12.689 1.00 80.19 113 GLY A CA 1
ATOM 928 C C . GLY A 1 113 ? -1.374 -8.706 11.697 1.00 80.19 113 GLY A C 1
ATOM 929 O O . GLY A 1 113 ? -1.880 -8.361 10.631 1.00 80.19 113 GLY A O 1
ATOM 930 N N . ASP A 1 114 ? -1.207 -9.977 12.063 1.00 79.38 114 ASP A N 1
ATOM 931 C CA . ASP A 1 114 ? -1.438 -11.141 11.194 1.00 79.38 114 ASP A CA 1
ATOM 932 C C . ASP A 1 114 ? -2.923 -11.412 10.891 1.00 79.38 114 ASP A C 1
ATOM 934 O O . ASP A 1 114 ? -3.246 -12.208 10.014 1.00 79.38 114 ASP A O 1
ATOM 938 N N . GLU A 1 115 ? -3.839 -10.739 11.592 1.00 83.94 115 GLU A N 1
ATOM 939 C CA . GLU A 1 115 ? -5.283 -10.817 11.335 1.00 83.94 115 GLU A CA 1
ATOM 940 C C . GLU A 1 115 ? -5.707 -10.025 10.084 1.00 83.94 115 GLU A C 1
ATOM 942 O O . GLU A 1 115 ? -6.845 -10.142 9.627 1.00 83.94 115 GLU A O 1
ATOM 947 N N . LEU A 1 116 ? -4.815 -9.192 9.534 1.00 88.94 116 LEU A N 1
ATOM 948 C CA . LEU A 1 116 ? -5.125 -8.332 8.399 1.00 88.94 116 LEU A CA 1
ATOM 949 C C . LEU A 1 116 ? -5.007 -9.081 7.064 1.00 88.94 116 LEU A C 1
ATOM 951 O O . LEU A 1 116 ? -4.033 -9.803 6.837 1.00 88.94 116 LEU A O 1
ATOM 955 N N . PRO A 1 117 ? -5.955 -8.872 6.134 1.00 89.12 117 PRO A N 1
ATOM 956 C CA . PRO A 1 117 ? -5.861 -9.453 4.807 1.00 89.12 117 PRO A CA 1
ATOM 957 C C . PRO A 1 117 ? -4.661 -8.870 4.057 1.00 89.12 117 PRO A C 1
ATOM 959 O O . PRO A 1 117 ? -4.409 -7.663 4.080 1.00 89.12 117 PRO A O 1
ATOM 962 N N . LEU A 1 118 ? -3.941 -9.739 3.351 1.00 85.94 118 LEU A N 1
ATOM 963 C CA . LEU A 1 118 ? -2.833 -9.346 2.490 1.00 85.94 118 LEU A CA 1
ATOM 964 C C . LEU A 1 118 ? -3.312 -9.165 1.044 1.00 85.94 118 LEU A C 1
ATOM 966 O O . LEU A 1 118 ? -4.169 -9.928 0.582 1.00 85.94 118 LEU A O 1
ATOM 970 N N . PRO A 1 119 ? -2.749 -8.200 0.296 1.00 84.38 119 PRO A N 1
ATOM 971 C CA . PRO A 1 119 ? -3.034 -8.074 -1.124 1.00 84.38 119 PRO A CA 1
ATOM 972 C C . PRO A 1 119 ? -2.633 -9.336 -1.895 1.00 84.38 119 PRO A C 1
ATOM 974 O O . PRO A 1 119 ? -1.564 -9.907 -1.674 1.00 84.38 119 PRO A O 1
ATOM 977 N N . GLN A 1 120 ? -3.474 -9.757 -2.840 1.00 84.56 120 GLN A N 1
ATOM 978 C CA . GLN A 1 120 ? -3.165 -10.868 -3.740 1.00 84.56 120 GLN A CA 1
ATOM 979 C C . GLN A 1 120 ? -2.554 -10.347 -5.044 1.00 84.56 120 GLN A C 1
ATOM 981 O O . GLN A 1 120 ? -3.109 -9.472 -5.708 1.00 84.56 120 GLN A O 1
ATOM 986 N N . GLY A 1 121 ? -1.398 -10.897 -5.419 1.00 84.00 121 GLY A N 1
ATOM 987 C CA . GLY A 1 121 ? -0.711 -10.541 -6.656 1.00 84.00 121 GLY A CA 1
ATOM 988 C C . GLY A 1 121 ? -1.301 -11.263 -7.866 1.00 84.00 121 GLY A C 1
ATOM 989 O O . GLY A 1 121 ? -1.220 -12.485 -7.956 1.00 84.00 121 GLY A O 1
ATOM 990 N N . ASN A 1 122 ? -1.814 -10.503 -8.835 1.00 87.12 122 ASN A N 1
ATOM 991 C CA . ASN A 1 122 ? -2.288 -11.032 -10.115 1.00 87.12 122 ASN A CA 1
ATOM 992 C C . ASN A 1 122 ? -1.321 -10.656 -11.244 1.00 87.12 122 ASN A C 1
ATOM 994 O O . ASN A 1 122 ? -1.028 -9.480 -11.469 1.00 87.12 122 ASN A O 1
ATOM 998 N N . LYS A 1 123 ? -0.829 -11.652 -11.992 1.00 89.12 123 LYS A N 1
ATOM 999 C CA . LYS A 1 123 ? 0.060 -11.412 -13.136 1.00 89.12 123 LYS A CA 1
ATOM 1000 C C . LYS A 1 123 ? -0.751 -10.931 -14.340 1.00 89.12 123 LYS A C 1
ATOM 1002 O O . LYS A 1 123 ? -1.388 -11.730 -15.015 1.00 89.12 123 LYS A O 1
ATOM 1007 N N . ILE A 1 124 ? -0.676 -9.633 -14.621 1.00 88.50 124 ILE A N 1
ATOM 1008 C CA . ILE A 1 124 ? -1.393 -8.995 -15.741 1.00 88.50 124 ILE A CA 1
ATOM 1009 C C . ILE A 1 124 ? -0.529 -8.773 -16.992 1.00 88.50 124 ILE A C 1
ATOM 1011 O O . ILE A 1 124 ? -1.057 -8.453 -18.051 1.00 88.50 124 ILE A O 1
ATOM 1015 N N . VAL A 1 125 ? 0.794 -8.944 -16.890 1.00 90.31 125 VAL A N 1
ATOM 1016 C CA . VAL A 1 125 ? 1.728 -8.763 -18.012 1.00 90.31 125 VAL A CA 1
ATOM 1017 C C . VAL A 1 125 ? 2.349 -10.100 -18.403 1.00 90.31 125 VAL A C 1
ATOM 1019 O O . VAL A 1 125 ? 2.949 -10.798 -17.580 1.00 90.31 125 VAL A O 1
ATOM 1022 N N . SER A 1 126 ? 2.241 -10.435 -19.687 1.00 90.75 126 SER A N 1
ATOM 1023 C CA . SER A 1 126 ? 2.970 -11.525 -20.333 1.00 90.75 126 SER A CA 1
ATOM 1024 C C . SER A 1 126 ? 4.068 -10.968 -21.232 1.00 90.75 126 SER A C 1
ATOM 1026 O O . SER A 1 126 ? 3.889 -9.941 -21.884 1.00 90.75 126 SER A O 1
ATOM 1028 N N . ILE A 1 127 ? 5.194 -11.673 -21.303 1.00 91.19 127 ILE A N 1
ATOM 1029 C CA . ILE A 1 127 ? 6.262 -11.345 -22.247 1.00 91.19 127 ILE A CA 1
ATOM 1030 C C . ILE A 1 127 ? 5.764 -11.709 -23.646 1.00 91.19 127 ILE A C 1
ATOM 1032 O O . ILE A 1 127 ? 5.388 -12.856 -23.882 1.00 91.19 127 ILE A O 1
ATOM 1036 N N . ILE A 1 128 ? 5.754 -10.741 -24.559 1.00 91.06 128 ILE A N 1
ATOM 1037 C CA . ILE A 1 128 ? 5.476 -10.993 -25.974 1.00 91.06 128 ILE A CA 1
ATOM 1038 C C . ILE A 1 128 ? 6.799 -11.418 -26.622 1.00 91.06 128 ILE A C 1
ATOM 1040 O O . ILE A 1 128 ? 7.756 -10.640 -26.569 1.00 91.06 128 ILE A O 1
ATOM 1044 N N . PRO A 1 129 ? 6.891 -12.623 -27.214 1.00 88.69 129 PRO A N 1
ATOM 1045 C CA . PRO A 1 129 ? 8.105 -13.055 -27.889 1.00 88.69 129 PRO A CA 1
ATOM 1046 C C . PRO A 1 129 ? 8.457 -12.100 -29.028 1.00 88.69 129 PRO A C 1
ATOM 1048 O O . PRO A 1 129 ? 7.618 -11.772 -29.870 1.00 88.69 129 PRO A O 1
ATOM 1051 N N . TYR A 1 130 ? 9.711 -11.661 -29.057 1.00 86.69 130 TYR A N 1
ATOM 1052 C CA . TYR A 1 130 ? 10.224 -10.883 -30.172 1.00 86.69 130 TYR A CA 1
ATOM 1053 C C . TYR A 1 130 ? 10.402 -11.797 -31.388 1.00 86.69 130 TYR A C 1
ATOM 1055 O O . TYR A 1 130 ? 11.113 -12.796 -31.308 1.00 86.69 130 TYR A O 1
ATOM 1063 N N . ASN A 1 131 ? 9.759 -11.451 -32.506 1.00 84.94 131 ASN A N 1
ATOM 1064 C CA . ASN A 1 131 ? 9.949 -12.138 -33.780 1.00 84.94 131 ASN A CA 1
ATOM 1065 C C . ASN A 1 131 ? 10.596 -11.171 -34.788 1.00 84.94 131 ASN A C 1
ATOM 1067 O O . ASN A 1 131 ? 9.905 -10.269 -35.285 1.00 84.94 131 ASN A O 1
ATOM 1071 N N . PRO A 1 132 ? 11.903 -11.306 -35.070 1.00 85.31 132 PRO A N 1
ATOM 1072 C CA . PRO A 1 132 ? 12.605 -10.386 -35.951 1.00 85.31 132 PRO A CA 1
ATOM 1073 C C . PRO A 1 132 ? 12.064 -10.494 -37.381 1.00 85.31 132 PRO A C 1
ATOM 1075 O O . PRO A 1 132 ? 11.909 -11.577 -37.940 1.00 85.31 132 PRO A O 1
ATOM 1078 N N . LYS A 1 133 ? 11.774 -9.347 -38.005 1.00 83.44 133 LYS A N 1
ATOM 1079 C CA . LYS A 1 133 ? 11.295 -9.288 -39.402 1.00 83.44 133 LYS A CA 1
ATOM 1080 C C . LYS A 1 133 ? 12.428 -9.354 -40.429 1.00 83.44 133 LYS A C 1
ATOM 1082 O O . LYS A 1 133 ? 12.172 -9.446 -41.627 1.00 83.44 133 LYS A O 1
ATOM 1087 N N . ARG A 1 134 ? 13.674 -9.244 -39.975 1.00 82.62 134 ARG A N 1
ATOM 1088 C CA . ARG A 1 134 ? 14.892 -9.333 -40.782 1.00 82.62 134 ARG A CA 1
ATOM 1089 C C . ARG A 1 134 ? 15.805 -10.376 -40.159 1.00 82.62 134 ARG A C 1
ATOM 1091 O O . ARG A 1 134 ? 15.690 -10.668 -38.976 1.00 82.62 134 ARG A O 1
ATOM 1098 N N . TRP A 1 135 ? 16.711 -10.925 -40.956 1.00 74.12 135 TRP A N 1
ATOM 1099 C CA . TRP A 1 135 ? 17.765 -11.784 -40.431 1.00 74.12 135 TRP A CA 1
ATOM 1100 C C . TRP A 1 135 ? 18.656 -10.978 -39.479 1.00 74.12 135 TRP A C 1
ATOM 1102 O O . TRP A 1 135 ? 19.400 -10.099 -39.911 1.00 74.12 135 TRP A O 1
ATOM 1112 N N . GLU A 1 136 ? 18.563 -11.279 -38.188 1.00 80.81 136 GLU A N 1
ATOM 1113 C CA . GLU A 1 136 ? 19.421 -10.746 -37.132 1.00 80.81 136 GLU A CA 1
ATOM 1114 C C . GLU A 1 136 ? 20.321 -11.887 -36.642 1.00 80.81 136 GLU A C 1
ATOM 1116 O O . GLU A 1 136 ? 19.867 -13.019 -36.479 1.00 80.81 136 GLU A O 1
ATOM 1121 N N . ARG A 1 137 ? 21.622 -11.624 -36.465 1.00 72.50 137 ARG A N 1
ATOM 1122 C CA . ARG A 1 137 ? 22.532 -12.617 -35.876 1.00 72.50 137 ARG A CA 1
ATOM 1123 C C . ARG A 1 137 ? 22.199 -12.749 -34.395 1.00 72.50 137 ARG A C 1
ATOM 1125 O O . ARG A 1 137 ? 22.119 -11.735 -33.706 1.00 72.50 137 ARG A O 1
ATOM 1132 N N . GLU A 1 138 ? 22.072 -13.976 -33.901 1.00 68.00 138 GLU A N 1
ATOM 1133 C CA . GLU A 1 138 ? 22.001 -14.216 -32.461 1.00 68.00 138 GLU A CA 1
ATOM 1134 C C . GLU A 1 138 ? 23.261 -13.662 -31.787 1.00 68.00 138 GLU A C 1
ATOM 1136 O O . GLU A 1 138 ? 24.389 -14.079 -32.069 1.00 68.00 138 GLU A O 1
ATOM 1141 N N . LEU A 1 139 ? 23.067 -12.691 -30.894 1.00 69.56 139 LEU A N 1
ATOM 1142 C CA . LEU A 1 139 ? 24.112 -12.217 -29.998 1.00 69.56 139 LEU A CA 1
ATOM 1143 C C . LEU A 1 139 ? 24.301 -13.277 -28.910 1.00 69.56 139 LEU A C 1
ATOM 1145 O O . LEU A 1 139 ? 23.647 -13.250 -27.870 1.00 69.56 139 LEU A O 1
ATOM 1149 N N . ALA A 1 140 ? 25.180 -14.243 -29.170 1.00 64.75 140 ALA A N 1
ATOM 1150 C CA . ALA A 1 140 ? 25.607 -15.206 -28.167 1.00 64.75 140 ALA A CA 1
ATOM 1151 C C . ALA A 1 140 ? 26.487 -14.493 -27.129 1.00 64.75 140 ALA A C 1
ATOM 1153 O O . ALA A 1 140 ? 27.689 -14.297 -27.328 1.00 64.75 140 ALA A O 1
ATOM 1154 N N . PHE A 1 141 ? 25.887 -14.091 -26.012 1.00 58.81 141 PHE A N 1
ATOM 1155 C CA . PHE A 1 141 ? 26.648 -13.670 -24.843 1.00 58.81 141 PHE A CA 1
ATOM 1156 C C . PHE A 1 141 ? 27.273 -14.923 -24.222 1.00 58.81 141 PHE A C 1
ATOM 1158 O O . PHE A 1 141 ? 26.559 -15.807 -23.752 1.00 58.81 141 PHE A O 1
ATOM 1165 N N . LYS A 1 142 ? 28.607 -15.031 -24.253 1.00 54.22 142 LYS A N 1
ATOM 1166 C CA . LYS A 1 142 ? 29.311 -16.044 -23.456 1.00 54.22 142 LYS A CA 1
ATOM 1167 C C . LYS A 1 142 ? 29.072 -15.721 -21.978 1.00 54.22 142 LYS A C 1
ATOM 1169 O O . LYS A 1 142 ? 29.408 -14.617 -21.549 1.00 54.22 142 LYS A O 1
ATOM 1174 N N . LEU A 1 143 ? 28.447 -16.660 -21.268 1.00 43.84 143 LEU A N 1
ATOM 1175 C CA . LEU A 1 143 ? 28.325 -16.661 -19.808 1.00 43.84 143 LEU A CA 1
ATOM 1176 C C . LEU A 1 143 ? 29.689 -16.896 -19.155 1.00 43.84 143 LEU A C 1
ATOM 1178 O O . LEU A 1 143 ? 30.474 -17.693 -19.721 1.00 43.84 143 LEU A O 1
#

InterPro domains:
  IPR038499 BRO1 domain superfamily [G3DSA:1.25.40.280] (9-142)
  IPR038898 BRO1 domain-containing protein BROX [PTHR23032] (28-139)

Foldseek 3Di:
DDDPPPDPPPDPVVNVVVVVVVVVVVVVLVVLLVVLLVQLVLLLVVLVVCVVVVNLLLSLQSLVVSLVSSVVSQGPDPVSNVVSVVSSVVSVVVSVVSVVCCVPPPVDHRDYDPVHDGGDDDDPDDDDDDDDPDDDDPPDDDD

Organism: Quercus lobata (NCBI:txid97700)

Sequence (143 aa):
MVSFAEHFDHIPLFLFSILRTTWKFIVLEFIFSCNALHELRSQKFLADGLKIAGQVGVAVGVLRLALSNITKKMPGEESWKSVFRKEIDDVSEMLRKFEHENEFVWHEKIPHGDELPLPQGNKIVSIIPYNPKRWERELAFKL

=== Feature glossary ===
The record interleaves many kinds of information about one protein. Here is each kind framed as the question it answers.

Q: Are the domains correctly placed relative to each other?
A: Predicted aligned error is AlphaFold's pairwise confidence. Unlike pLDDT (per-residue), PAE is per-residue-pair and captures whether two parts of the structure are correctly placed relative to each other. Units are ångströms of expected positional error.

Q: Which residues are in helices, strands, or loops?
A: Eight-state secondary structure (DSSP): H is the canonical α-helix, G the tighter 3₁₀-helix, I the wider π-helix; E/B are β-structure, T and S are turns and bends, and '-' is everything else. DSSP derives these from the pattern of main-chain N–H···O=C hydrogen bonds, not from the sequence.

Q: What if only a Cα trace is available?
A: P-SEA three-state annotation labels each residue as helix, strand, or coil based purely on the geometry of the Cα trace. It serves as a fallback when the full backbone (and thus DSSP) is unavailable.

Q: What are the backbone torsion angles?
A: φ (phi) and ψ (psi) are the two rotatable backbone dihedrals per residue: φ is the C(i-1)–N–Cα–C torsion, ψ is the N–Cα–C–N(i+1) torsion, both in degrees on (−180°, 180°]. α-helical residues cluster near (−60°, −45°); β-strand residues near (−120°, +130°). A Ramachandran plot is simply a scatter of (φ, ψ) for every residue.

Q: What known structures does this most resemble?
A: Structural nearest neighbors (via Foldseek easy-search vs the PDB). Reported per hit: target PDB id, E-value, and alignment TM-score. A TM-score above ~0.5 is the conventional threshold for 'same fold'.

Q: What family and function is it annotated with?
A: Database cross-references. InterPro integrates a dozen domain/family signature databases into unified entries with residue-range hits. GO terms attach function/process/location labels with evidence codes. CATH codes position the fold in a four-level structural taxonomy. Organism is the NCBI-taxonomy species name.

Q: Which residues are buried vs exposed?
A: Solvent accessibility: the surface area of each residue that a 1.4 Å water probe can touch, in Å². When only backbone atoms are present the absolute values are lower than full-atom SASA (side chains contribute most of the area) and are flagged as backbone-only.

Q: What do the diagnostic plots show?
A: Three diagnostic plots accompany the record. The Cα contact map visualizes the tertiary structure as a 2D adjacency matrix (8 Å cutoff, sequence-local contacts suppressed). The Ramachandran plot shows the distribution of backbone (φ, ψ) torsions, with points in the α and β basins reflecting secondary structure content. The PAE plot shows AlphaFold's inter-residue confidence as a color matrix.

Q: What is the amino-acid chain?
A: The amino-acid sequence is the protein's primary structure: the linear order of residues from the N-terminus to the C-terminus, written in one-letter code. Everything else here — the 3D coordinates, the secondary structure, the domain annotations — is ultimately a consequence of this string.

Q: What do the rendered images show?
A: The six renders are orthographic views along the three Cartesian axes in both directions. Representation (cartoon, sticks, or surface) and color scheme (sequence-rainbow or by-chain) vary across proteins so the training set covers all the common visualization conventions.

Q: Where is each backbone atom in 3D?
A: The mmCIF table is the protein's shape written out atom by atom. For each backbone N, Cα, C, and carbonyl O, it records an (x, y, z) coordinate triple in Å plus the residue type, chain letter, and residue number.

Q: How mobile is each atom in the crystal?
A: For experimental (PDB) structures, the B-factor (temperature factor) quantifies the positio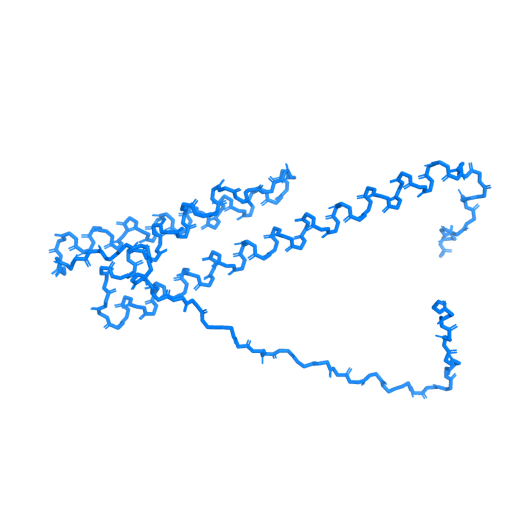nal spread of each atom in the crystal — a combination of thermal vibration and static disorder — in units of Å². High B-factors mark flexible loops or poorly resolved regions; low B-factors mark the rigid, well-ordered core.

Q: How big and how compact is the whole molecule?
A: Three whole-structure scalars: the radius of gyration (RMS distance of Cα from centroid, in Å), the count of Cα–Cα contacts (pairs closer than 8 Å and separated by more than four residues in sequence — i.e. tertiary, not local, contacts), and the bounding-box dimensions. Together they distinguish compact globular folds from extended fibres or disordered chains.

Q: What does th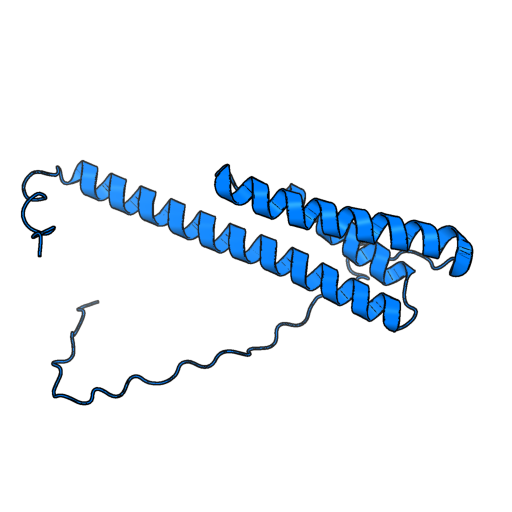e local fold look like, residue by residue?
A: A 3Di character summarizes, for each residue, the relative orientation of the Cα frame of its nearest spatial neighbor. Because it encodes fold topology rather than chemistry, 3Di alignments detect remote structural similarity that sequence alignment misses.

Q: How confident is the AlphaFold model at each residue?
A: For AlphaFold models, the B-factor field carries pLDDT — the model's own estimate of local accuracy on a 0–100 scale. Regions with pLDDT<50 should be treated as essentially unmodeled; they often correspond to intrinsically disordered segments.